Protein AF-A0A3M0XZE9-F1 (afdb_monomer)

Foldseek 3Di:
DDPQVVPPLQVVVCVQLQHPDPVRLCVQQQVFDFAADPVLFGSSLVSSVPHPGNDPSVLLRVLRNVQSVVLVVCVVVPVPRDGDHSVRSVVSSSVSVVVCCCVVDVPPD

Structure (mmCIF, N/CA/C/O backbone):
data_AF-A0A3M0XZE9-F1
#
_entry.id   AF-A0A3M0XZE9-F1
#
loop_
_atom_site.group_PDB
_atom_site.id
_atom_site.type_symbol
_atom_site.label_atom_id
_atom_site.label_alt_id
_atom_site.label_comp_id
_atom_site.label_asym_id
_atom_site.label_entity_id
_atom_site.label_seq_id
_atom_site.pdbx_PDB_ins_code
_atom_site.Cartn_x
_atom_site.Cartn_y
_atom_site.Cartn_z
_atom_site.occupancy
_atom_site.B_iso_or_equiv
_atom_site.auth_seq_id
_atom_site.auth_comp_id
_atom_site.auth_asym_id
_atom_site.auth_atom_id
_atom_site.pdbx_PDB_model_num
ATOM 1 N N . MET A 1 1 ? -19.003 11.135 -19.938 1.00 51.94 1 MET A N 1
ATOM 2 C CA . MET A 1 1 ? -17.532 11.073 -19.813 1.00 51.94 1 MET A CA 1
ATOM 3 C C . MET A 1 1 ? -17.205 10.707 -18.382 1.00 51.94 1 MET A C 1
ATOM 5 O O . MET A 1 1 ? -17.751 11.348 -17.488 1.00 51.94 1 MET A O 1
ATOM 9 N N . ARG A 1 2 ? -16.408 9.659 -18.154 1.00 62.19 2 ARG A N 1
ATOM 10 C CA . ARG A 1 2 ? -16.049 9.224 -16.795 1.00 62.19 2 ARG A CA 1
ATOM 11 C C . ARG A 1 2 ? -14.629 9.679 -16.478 1.00 62.19 2 ARG A C 1
ATOM 13 O O . ARG A 1 2 ? -13.734 9.522 -17.298 1.00 62.19 2 ARG A O 1
ATOM 20 N N . LEU A 1 3 ? -14.414 10.243 -15.289 1.00 65.88 3 LEU A N 1
ATOM 21 C CA . LEU A 1 3 ? -13.114 10.790 -14.873 1.00 65.88 3 LEU A CA 1
ATOM 22 C C . LEU A 1 3 ? -11.978 9.754 -14.986 1.00 65.88 3 LEU A C 1
ATOM 24 O O . LEU A 1 3 ? -10.874 10.083 -15.408 1.00 65.88 3 LEU A O 1
ATOM 28 N N . GLU A 1 4 ? -12.274 8.488 -14.691 1.00 58.62 4 GLU A N 1
ATOM 29 C CA . GLU A 1 4 ? -11.362 7.343 -14.822 1.00 58.62 4 GLU A CA 1
ATOM 30 C C . GLU A 1 4 ? -10.780 7.145 -16.235 1.00 58.62 4 GLU A C 1
ATOM 32 O O . GLU A 1 4 ? -9.667 6.638 -16.371 1.00 58.62 4 GLU A O 1
ATOM 37 N N . GLU A 1 5 ? -11.474 7.603 -17.283 1.00 57.84 5 GLU A N 1
ATOM 38 C CA . GLU A 1 5 ? -11.037 7.490 -18.683 1.00 57.84 5 GLU A CA 1
ATOM 39 C C . GLU A 1 5 ? -9.892 8.469 -19.013 1.00 57.84 5 GLU A C 1
ATOM 41 O O . GLU A 1 5 ? -9.132 8.232 -19.954 1.00 57.84 5 GLU A O 1
ATOM 46 N N . HIS A 1 6 ? -9.713 9.518 -18.201 1.00 68.06 6 HIS A N 1
ATOM 47 C CA . HIS A 1 6 ? -8.700 10.565 -18.389 1.00 68.06 6 HIS A CA 1
ATOM 48 C C . HIS A 1 6 ? -7.542 10.496 -17.381 1.00 68.06 6 HIS A C 1
ATOM 50 O O . HIS A 1 6 ? -6.536 11.186 -17.541 1.00 68.06 6 HIS A O 1
ATOM 56 N N . LEU A 1 7 ? -7.639 9.641 -16.358 1.00 76.94 7 LEU A N 1
ATOM 57 C CA . LEU A 1 7 ? -6.588 9.464 -15.355 1.00 76.94 7 LEU A CA 1
ATOM 58 C C . LEU A 1 7 ? -5.532 8.461 -15.844 1.00 76.94 7 LEU A C 1
ATOM 60 O O . LEU A 1 7 ? -5.461 7.326 -15.369 1.00 76.94 7 LEU A O 1
ATOM 64 N N . ILE A 1 8 ? -4.686 8.894 -16.784 1.00 80.56 8 ILE A N 1
ATOM 65 C CA . ILE A 1 8 ? -3.593 8.078 -17.351 1.00 80.56 8 ILE A CA 1
ATOM 66 C C . ILE A 1 8 ? -2.705 7.501 -16.239 1.00 80.56 8 ILE A C 1
ATOM 68 O O . ILE A 1 8 ? -2.381 6.314 -16.264 1.00 80.56 8 ILE A O 1
ATOM 72 N N . LEU A 1 9 ? -2.388 8.305 -15.219 1.00 84.69 9 LEU A N 1
ATOM 73 C CA . LEU A 1 9 ? -1.566 7.872 -14.089 1.00 84.69 9 LEU A CA 1
ATOM 74 C C . 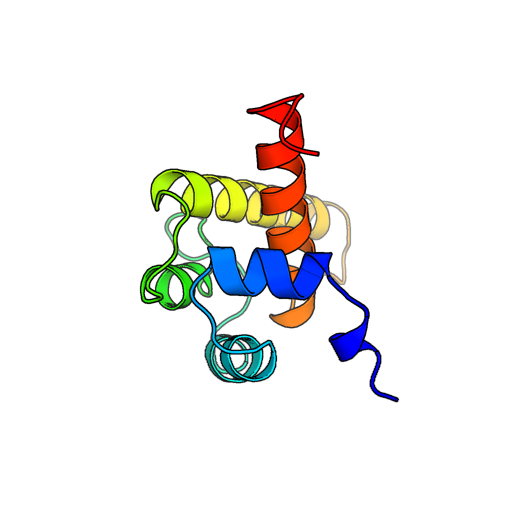LEU A 1 9 ? -2.231 6.762 -13.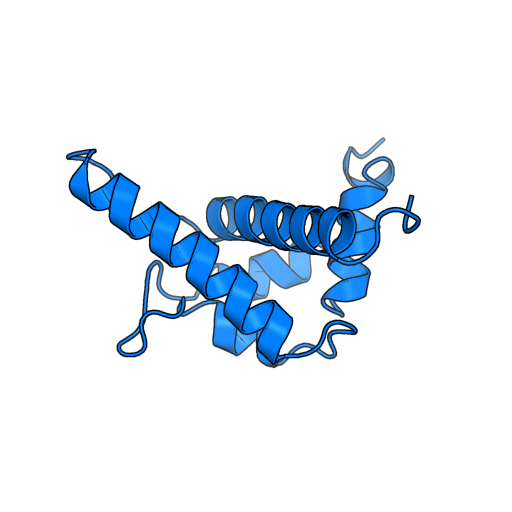261 1.00 84.69 9 LEU A C 1
ATOM 76 O O . LEU A 1 9 ? -1.570 5.804 -12.871 1.00 84.69 9 LEU A O 1
ATOM 80 N N . ASN A 1 10 ? -3.544 6.847 -13.035 1.00 86.69 10 ASN A N 1
ATOM 81 C CA . ASN A 1 10 ? -4.284 5.798 -12.332 1.00 86.69 10 ASN A CA 1
ATOM 82 C C . ASN A 1 10 ? -4.207 4.481 -13.122 1.00 86.69 10 ASN A C 1
ATOM 84 O O . ASN A 1 10 ? -3.784 3.459 -12.586 1.00 86.69 10 ASN A O 1
ATOM 88 N N . ARG A 1 11 ? -4.496 4.524 -14.429 1.00 87.81 11 ARG A N 1
ATOM 89 C CA . ARG A 1 11 ? -4.410 3.348 -15.313 1.00 87.81 11 ARG A CA 1
ATOM 90 C C . ARG A 1 11 ? -3.007 2.741 -15.348 1.00 87.81 11 ARG A C 1
ATOM 92 O O . ARG A 1 11 ? -2.875 1.519 -15.337 1.00 87.81 11 ARG A O 1
ATOM 99 N N . TYR A 1 12 ? -1.973 3.578 -15.363 1.00 90.31 12 TYR A N 1
ATOM 100 C CA . TYR A 1 12 ? -0.583 3.136 -15.291 1.00 90.31 12 TYR A CA 1
ATOM 101 C C . TYR A 1 12 ? -0.291 2.378 -13.989 1.00 90.31 12 TYR A C 1
ATOM 103 O O . TYR A 1 12 ? 0.249 1.274 -14.031 1.00 90.31 12 TYR A O 1
ATOM 111 N N . ILE A 1 13 ? -0.696 2.917 -12.836 1.00 92.75 13 ILE A N 1
ATOM 112 C CA . ILE A 1 13 ? -0.446 2.271 -11.540 1.00 92.75 13 ILE A CA 1
ATOM 113 C C . ILE A 1 13 ? -1.266 0.983 -11.386 1.00 92.75 13 ILE A C 1
ATOM 115 O O . ILE A 1 13 ? -0.729 -0.022 -10.925 1.00 92.75 13 ILE A O 1
ATOM 119 N N . LEU A 1 14 ? -2.524 0.958 -11.838 1.00 94.06 14 LEU A N 1
ATOM 120 C CA . LEU A 1 14 ? -3.331 -0.271 -11.880 1.00 94.06 14 LEU A CA 1
ATOM 121 C C . LEU A 1 14 ? -2.634 -1.366 -12.692 1.00 94.06 14 LEU A C 1
ATOM 123 O O . LEU A 1 14 ? -2.502 -2.501 -12.234 1.00 94.06 14 LEU A O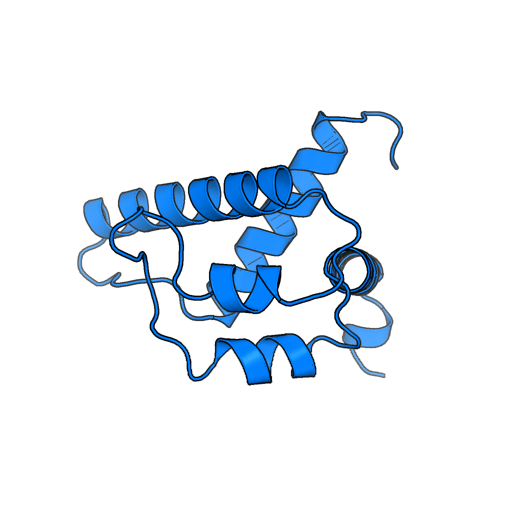 1
ATOM 127 N N . HIS A 1 15 ? -2.108 -0.999 -13.861 1.00 93.19 15 HIS A N 1
ATOM 128 C CA . HIS A 1 15 ? -1.352 -1.906 -14.713 1.00 93.19 15 HIS A CA 1
ATOM 129 C C . HIS A 1 15 ? -0.064 -2.413 -14.046 1.00 93.19 15 HIS A C 1
ATOM 131 O O . HIS A 1 15 ? 0.277 -3.590 -14.180 1.00 93.19 15 HIS A O 1
ATOM 137 N N . LEU A 1 16 ? 0.642 -1.553 -13.307 1.00 93.50 16 LEU A N 1
ATOM 138 C CA . LEU A 1 16 ? 1.817 -1.937 -12.524 1.00 93.50 16 LEU A CA 1
ATOM 139 C C . LEU A 1 16 ? 1.477 -2.910 -11.392 1.00 93.50 16 LEU A C 1
ATOM 141 O O . LEU A 1 16 ? 2.256 -3.823 -11.125 1.00 93.50 16 LEU A O 1
ATOM 145 N N . LEU A 1 17 ? 0.329 -2.734 -10.742 1.00 94.81 17 LEU A N 1
ATOM 146 C CA . LEU A 1 17 ? -0.155 -3.632 -9.695 1.00 94.81 17 LEU A CA 1
ATOM 147 C C . LEU A 1 17 ? -0.750 -4.930 -10.254 1.00 94.81 17 LEU A C 1
ATOM 149 O O . LEU A 1 17 ? -0.947 -5.873 -9.499 1.00 94.81 17 LEU A O 1
ATOM 153 N N . GLY A 1 18 ? -0.994 -5.014 -11.564 1.00 94.81 18 GLY A N 1
ATOM 154 C CA . GLY A 1 18 ? -1.623 -6.179 -12.188 1.00 94.81 18 GLY A CA 1
ATOM 155 C C . GLY A 1 18 ? -3.134 -6.255 -11.951 1.00 94.81 18 GLY A C 1
ATOM 156 O O . GLY A 1 18 ? -3.707 -7.333 -12.090 1.00 94.81 18 GLY A O 1
ATOM 157 N N . ALA A 1 19 ? -3.765 -5.131 -11.601 1.00 95.06 19 ALA A N 1
ATOM 158 C CA . ALA A 1 19 ? -5.212 -5.009 -11.476 1.00 95.06 19 ALA A CA 1
ATOM 159 C C . ALA A 1 19 ? -5.848 -4.657 -12.830 1.00 95.06 19 ALA A C 1
ATOM 161 O O . ALA A 1 19 ? -5.290 -3.888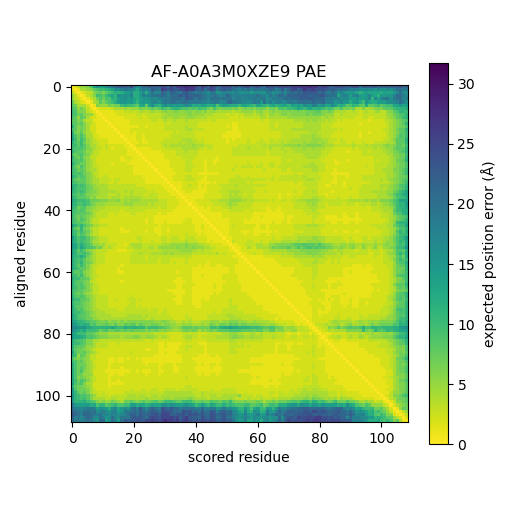 -13.619 1.00 95.06 19 ALA A O 1
ATOM 162 N N . ARG A 1 20 ? -7.031 -5.210 -13.096 1.00 91.12 20 ARG A N 1
ATOM 163 C CA . ARG A 1 20 ? -7.838 -4.960 -14.297 1.00 91.12 20 ARG A CA 1
ATOM 164 C C . ARG A 1 20 ? -8.419 -3.555 -14.293 1.00 91.12 20 ARG A C 1
ATOM 166 O O . ARG A 1 20 ? -8.355 -2.862 -15.305 1.00 91.12 20 ARG A O 1
ATOM 173 N N . ASP A 1 21 ? -8.964 -3.144 -13.156 1.00 91.25 21 ASP A N 1
ATOM 174 C CA . ASP A 1 21 ? -9.565 -1.835 -12.952 1.00 91.25 21 ASP A CA 1
ATOM 175 C C . ASP A 1 21 ? -9.529 -1.433 -11.468 1.00 91.25 21 ASP A C 1
ATOM 1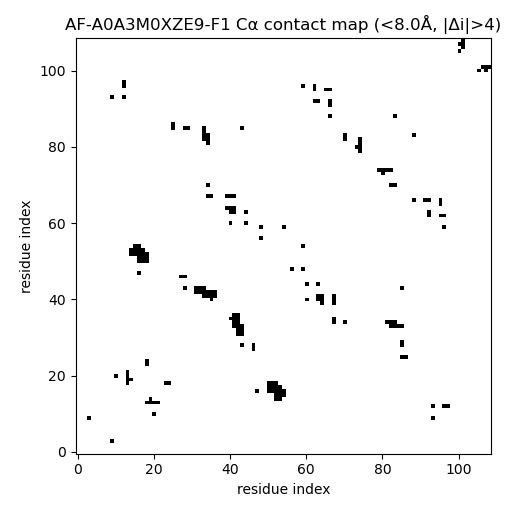77 O O . ASP A 1 21 ? -9.067 -2.172 -10.594 1.00 91.25 21 ASP A O 1
ATOM 181 N N . PHE A 1 22 ? -9.982 -0.214 -11.181 1.00 90.69 22 PHE A N 1
ATOM 182 C CA . PHE A 1 22 ? -10.022 0.295 -9.815 1.00 90.69 22 PHE A CA 1
ATOM 183 C C . PHE A 1 22 ? -11.102 -0.389 -8.962 1.00 90.69 22 PHE A C 1
ATOM 185 O O . PHE A 1 22 ? -10.932 -0.497 -7.747 1.00 90.69 22 PHE A O 1
ATOM 192 N N . GLU A 1 23 ? -12.198 -0.867 -9.563 1.00 92.88 23 GLU A N 1
ATOM 193 C CA . GLU A 1 23 ? -13.257 -1.575 -8.830 1.00 92.88 23 GLU A CA 1
ATOM 194 C C . GLU A 1 23 ? -12.756 -2.899 -8.257 1.00 92.88 23 GLU A C 1
ATOM 196 O O . GLU A 1 23 ? -13.089 -3.223 -7.119 1.00 92.88 23 GLU A O 1
ATOM 201 N N . GLU A 1 24 ? -11.896 -3.616 -8.980 1.00 94.69 24 GLU A N 1
ATOM 202 C CA . GLU A 1 24 ? -11.239 -4.831 -8.500 1.00 94.69 24 GLU A CA 1
ATOM 203 C C . GLU A 1 24 ? -10.450 -4.571 -7.211 1.00 94.69 24 GLU A C 1
ATOM 205 O O . GLU A 1 24 ? -10.649 -5.273 -6.218 1.00 94.69 24 GLU A O 1
ATOM 210 N N . LEU A 1 25 ? -9.620 -3.520 -7.180 1.00 95.50 25 LEU A N 1
ATOM 211 C CA . LEU A 1 25 ? -8.870 -3.159 -5.972 1.00 95.50 25 LEU A CA 1
ATOM 212 C C . LEU A 1 25 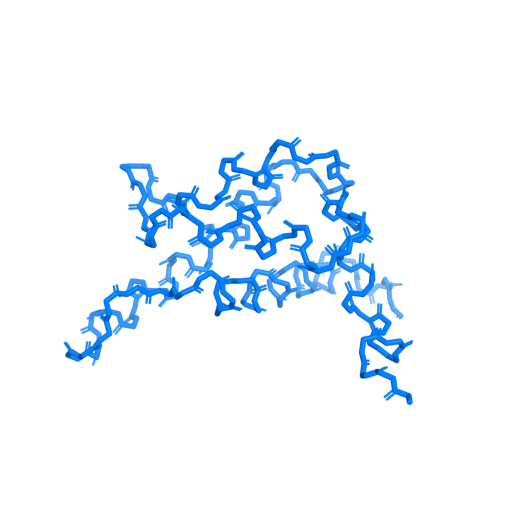? -9.799 -2.779 -4.818 1.00 95.50 25 LEU A C 1
ATOM 214 O O . LEU A 1 25 ? -9.589 -3.212 -3.685 1.00 95.50 25 LEU A O 1
ATOM 218 N N . LYS A 1 26 ? -10.847 -1.994 -5.086 1.00 94.81 26 LYS A N 1
ATOM 219 C CA . LYS A 1 26 ? -11.810 -1.613 -4.047 1.00 94.81 26 LYS A CA 1
ATOM 220 C C . LYS A 1 26 ? -12.545 -2.827 -3.489 1.00 94.81 26 LYS A C 1
ATOM 222 O O . LYS A 1 26 ? -12.641 -2.957 -2.273 1.00 94.81 26 LYS A O 1
ATOM 227 N N . ALA A 1 27 ? -13.052 -3.706 -4.349 1.00 95.88 27 ALA A N 1
ATOM 228 C CA . ALA A 1 27 ? -13.771 -4.908 -3.942 1.00 95.88 27 ALA A CA 1
ATOM 229 C C . ALA A 1 27 ? -12.882 -5.847 -3.117 1.00 95.88 27 ALA A C 1
ATOM 231 O O . ALA A 1 27 ? -13.350 -6.416 -2.133 1.00 95.88 27 ALA A O 1
ATOM 232 N N . MET A 1 28 ? -11.604 -5.953 -3.486 1.00 96.44 28 MET A N 1
ATOM 233 C CA . MET A 1 28 ? -10.617 -6.772 -2.790 1.00 96.44 28 MET A CA 1
ATOM 234 C C . MET A 1 28 ? -10.232 -6.206 -1.416 1.00 96.44 28 MET A C 1
ATOM 236 O O . MET A 1 28 ? -10.110 -6.973 -0.465 1.00 96.44 28 MET A O 1
ATOM 240 N N . LEU A 1 29 ? -10.044 -4.885 -1.292 1.00 97.38 29 LEU A N 1
ATOM 241 C CA . LEU A 1 29 ? -9.546 -4.269 -0.055 1.00 97.38 29 LEU A CA 1
ATOM 242 C C . LEU A 1 29 ? -10.644 -3.847 0.927 1.00 97.38 29 LEU A C 1
ATOM 244 O O . LEU A 1 29 ? -10.417 -3.864 2.132 1.00 97.38 29 LEU A O 1
ATOM 248 N N . ARG A 1 30 ? -11.843 -3.497 0.447 1.00 97.06 30 ARG A N 1
ATOM 249 C CA . ARG A 1 30 ? -12.962 -3.052 1.297 1.00 97.06 30 ARG A CA 1
ATOM 250 C C . ARG A 1 30 ? -13.338 -4.009 2.443 1.00 97.06 30 ARG A C 1
ATOM 252 O O . ARG A 1 30 ? -13.701 -3.486 3.492 1.00 97.06 30 ARG A O 1
ATOM 259 N N . PRO A 1 31 ? -13.335 -5.349 2.289 1.00 97.38 31 PRO A N 1
ATOM 260 C CA . PRO A 1 31 ? -13.703 -6.250 3.382 1.00 97.38 31 PRO A CA 1
ATOM 261 C C . PRO A 1 31 ? -12.560 -6.514 4.374 1.00 97.38 31 PRO A C 1
ATOM 263 O O . PRO A 1 31 ? -12.779 -7.213 5.361 1.00 97.38 31 PRO A O 1
ATOM 266 N N . LEU A 1 32 ? -11.348 -6.023 4.105 1.00 97.25 32 LEU A N 1
ATOM 267 C CA . LEU A 1 32 ? -10.176 -6.288 4.934 1.00 97.25 32 LEU A CA 1
ATOM 268 C C . LEU A 1 32 ? -10.093 -5.308 6.106 1.00 97.25 32 LEU A C 1
ATOM 270 O O . LEU A 1 32 ? -10.628 -4.200 6.059 1.00 97.25 32 LEU A O 1
ATOM 274 N N . GLN A 1 33 ? -9.397 -5.733 7.157 1.00 96.94 33 GLN A N 1
ATOM 275 C CA . GLN A 1 33 ? -9.139 -4.905 8.328 1.00 96.94 33 GLN A CA 1
ATOM 276 C C . GLN A 1 33 ? -8.263 -3.694 7.964 1.00 96.94 33 GLN A C 1
ATOM 278 O O . GLN A 1 33 ? -7.332 -3.804 7.172 1.00 96.94 33 GLN A O 1
ATOM 283 N N . GLU A 1 34 ? -8.554 -2.536 8.557 1.00 96.62 34 GLU A N 1
ATOM 284 C CA . GLU A 1 34 ? -7.750 -1.319 8.408 1.00 96.62 34 GLU A CA 1
ATOM 285 C C . GLU A 1 34 ? -6.569 -1.314 9.396 1.00 96.62 34 GLU A C 1
ATOM 287 O O . GLU A 1 34 ? -6.654 -1.861 10.499 1.00 96.62 34 GLU A O 1
ATOM 292 N N . GLY A 1 35 ? -5.473 -0.658 9.008 1.00 95.44 35 GLY A N 1
ATOM 293 C CA . GLY A 1 35 ? -4.270 -0.509 9.827 1.00 95.44 35 GLY A CA 1
ATOM 294 C C . GLY A 1 35 ? -3.246 -1.647 9.682 1.00 95.44 35 GLY A C 1
ATOM 295 O O . GLY A 1 35 ? -3.348 -2.474 8.767 1.00 95.44 35 GLY A O 1
ATOM 296 N N . PRO A 1 36 ? -2.220 -1.665 10.552 1.00 96.44 36 PRO A N 1
ATOM 297 C CA . PRO A 1 36 ? -1.107 -2.598 10.448 1.00 96.44 36 PRO A CA 1
ATOM 298 C C . PRO A 1 36 ? -1.366 -3.945 11.141 1.00 96.44 36 PRO A C 1
ATOM 300 O O . PRO A 1 36 ? -2.029 -4.027 12.179 1.00 96.44 36 PRO A O 1
ATOM 303 N N . ASP A 1 37 ? -0.764 -4.993 10.589 1.00 94.81 37 ASP A N 1
ATOM 304 C CA . ASP A 1 37 ? -0.609 -6.313 11.183 1.00 94.81 37 ASP A CA 1
ATOM 305 C C . ASP A 1 37 ? 0.556 -6.361 12.192 1.00 94.81 37 ASP A C 1
ATOM 307 O O . ASP A 1 37 ? 1.234 -5.366 12.465 1.00 94.81 37 ASP A O 1
ATOM 311 N N . SER A 1 38 ? 0.822 -7.544 12.753 1.00 93.81 38 SER A N 1
ATOM 312 C CA . SER A 1 38 ? 1.909 -7.747 13.721 1.00 93.81 38 SER A CA 1
ATOM 313 C C . SER A 1 38 ? 3.315 -7.504 13.158 1.00 93.81 38 SER A C 1
ATOM 315 O O . SER A 1 38 ? 4.257 -7.351 13.932 1.00 93.81 38 SER A O 1
ATOM 317 N N . SER A 1 39 ? 3.482 -7.492 11.834 1.00 94.00 39 SER A N 1
ATOM 318 C CA . SER A 1 39 ? 4.747 -7.191 11.156 1.00 94.00 39 SER A CA 1
ATOM 319 C C . SER A 1 39 ? 4.923 -5.701 10.838 1.00 94.00 39 SER A C 1
ATOM 321 O O . SER A 1 39 ? 5.987 -5.295 10.366 1.00 94.00 39 SER A O 1
ATOM 323 N N . GLY A 1 40 ? 3.901 -4.880 11.107 1.00 94.50 40 GLY A N 1
ATOM 324 C CA . GLY A 1 40 ? 3.882 -3.456 10.777 1.00 94.50 40 GLY A CA 1
ATOM 325 C C . GLY A 1 40 ? 3.511 -3.160 9.322 1.00 94.50 40 GLY A C 1
ATOM 326 O O . GLY A 1 40 ? 3.613 -2.006 8.908 1.00 94.50 40 GLY A O 1
ATOM 327 N N . GLN A 1 41 ? 3.097 -4.176 8.562 1.00 97.12 41 GLN A N 1
ATOM 328 C CA . GLN A 1 41 ? 2.557 -4.029 7.211 1.00 97.12 41 GLN A CA 1
ATOM 329 C C . GLN A 1 41 ? 1.044 -3.884 7.263 1.00 97.12 41 GLN A C 1
ATOM 331 O O . GLN A 1 41 ? 0.415 -4.351 8.205 1.00 97.12 41 GLN A O 1
ATOM 336 N N . SER A 1 42 ? 0.431 -3.269 6.258 1.00 98.12 42 SER A N 1
ATOM 337 C CA . SER A 1 42 ? -1.029 -3.208 6.216 1.00 98.12 42 SER A CA 1
ATOM 338 C C . SER A 1 42 ? -1.636 -4.594 5.984 1.00 98.12 42 SER A C 1
ATOM 340 O O . SER A 1 42 ? -1.107 -5.404 5.217 1.00 98.12 42 SER A O 1
ATOM 342 N N . TYR A 1 43 ? -2.825 -4.841 6.541 1.00 97.56 43 TYR A N 1
ATOM 343 C CA . TYR A 1 43 ? -3.612 -6.029 6.175 1.00 97.56 43 TYR A CA 1
ATOM 344 C C . TYR A 1 43 ? -3.995 -6.054 4.681 1.00 97.56 43 TYR A C 1
ATOM 346 O O . TYR A 1 43 ? -4.320 -7.110 4.137 1.00 97.56 43 TYR A O 1
ATOM 354 N N . PHE A 1 44 ? -3.923 -4.911 3.989 1.00 98.06 44 PHE A N 1
ATOM 355 C CA . PHE A 1 44 ? -4.158 -4.804 2.549 1.00 98.06 44 PHE A CA 1
ATOM 356 C C . PHE A 1 44 ? -3.014 -5.384 1.709 1.00 98.06 44 PHE A C 1
ATOM 358 O O . PHE A 1 44 ? -3.255 -5.873 0.601 1.00 98.06 44 PHE A O 1
ATOM 365 N N . LEU A 1 45 ? -1.779 -5.367 2.221 1.00 97.56 45 LEU A N 1
ATOM 366 C CA . LEU A 1 45 ? -0.593 -5.791 1.479 1.00 97.56 45 LEU A CA 1
ATOM 367 C C . LEU A 1 45 ? -0.690 -7.243 1.003 1.00 97.56 45 LEU A C 1
ATOM 369 O O . LEU A 1 45 ? -0.322 -7.536 -0.133 1.00 97.56 45 LEU A O 1
ATOM 373 N N . GLY A 1 46 ? -1.204 -8.147 1.840 1.00 94.81 46 GLY A N 1
ATOM 374 C CA . GLY A 1 46 ? -1.346 -9.562 1.485 1.00 94.81 46 GLY A CA 1
ATOM 375 C C . GLY A 1 46 ? -2.205 -9.769 0.235 1.00 94.81 46 GLY A C 1
ATOM 376 O O . GLY A 1 46 ? -1.837 -10.538 -0.651 1.00 94.81 46 GLY A O 1
ATOM 377 N N . ALA A 1 47 ? -3.303 -9.018 0.119 1.00 95.62 47 ALA A N 1
ATOM 378 C CA . ALA A 1 47 ? -4.177 -9.070 -1.046 1.00 95.62 47 ALA A CA 1
ATOM 379 C C . ALA A 1 47 ? -3.496 -8.500 -2.302 1.00 95.62 47 ALA A C 1
ATOM 381 O O . ALA A 1 47 ? -3.590 -9.082 -3.381 1.00 95.62 47 ALA A O 1
ATOM 382 N N . LEU A 1 48 ? -2.739 -7.408 -2.155 1.00 96.44 48 LEU A N 1
ATOM 383 C CA . LEU A 1 48 ? -1.988 -6.803 -3.257 1.00 96.44 48 LEU A CA 1
ATOM 384 C C . LEU A 1 48 ? -0.839 -7.691 -3.752 1.00 96.44 48 LEU A C 1
ATOM 386 O O . LEU A 1 48 ? -0.595 -7.753 -4.953 1.00 96.44 48 LEU A O 1
ATOM 390 N N . LEU A 1 49 ? -0.158 -8.412 -2.855 1.00 95.56 49 LEU A N 1
ATOM 391 C CA . LEU A 1 49 ? 0.882 -9.383 -3.218 1.00 95.56 49 LEU A CA 1
ATOM 392 C C . LEU A 1 49 ? 0.323 -10.600 -3.971 1.00 95.56 49 LEU A C 1
ATOM 394 O O . LEU A 1 49 ? 1.075 -11.270 -4.677 1.00 95.56 49 LEU A O 1
ATOM 398 N N . GLY A 1 50 ? -0.978 -10.877 -3.839 1.00 93.94 50 GLY A N 1
ATOM 399 C CA . GLY A 1 50 ? -1.680 -11.891 -4.626 1.00 93.94 50 GLY A CA 1
ATOM 400 C C . GLY A 1 50 ? -1.914 -11.488 -6.087 1.00 93.94 50 GLY A C 1
ATOM 401 O O . GLY A 1 50 ? -2.213 -12.348 -6.918 1.00 93.94 50 GLY A O 1
ATOM 402 N N . LEU A 1 51 ? -1.760 -10.204 -6.426 1.00 93.88 51 LEU A N 1
ATOM 403 C CA . LEU A 1 51 ? -1.850 -9.734 -7.803 1.00 93.88 51 LEU A CA 1
ATOM 404 C C . LEU A 1 51 ? -0.569 -10.067 -8.577 1.00 93.88 51 LEU A C 1
ATOM 406 O O . LEU A 1 51 ? 0.536 -10.102 -8.032 1.00 93.88 51 LEU A 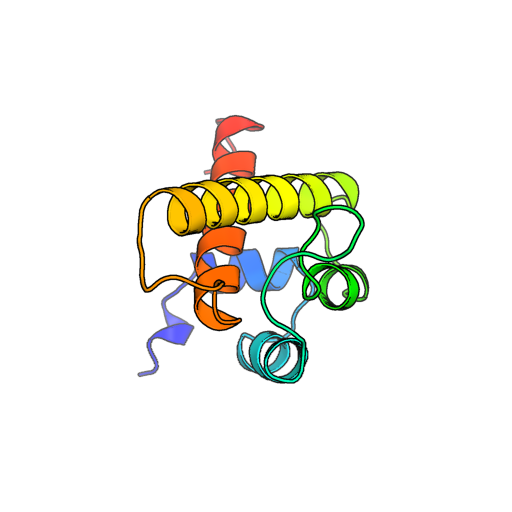O 1
ATOM 410 N N . LYS A 1 52 ? -0.698 -10.252 -9.896 1.00 91.75 52 LYS A N 1
ATOM 411 C CA . LYS A 1 52 ? 0.446 -10.422 -10.810 1.00 91.75 52 LYS A CA 1
ATOM 412 C C . LYS A 1 52 ? 1.093 -9.068 -11.115 1.00 91.75 52 LYS A C 1
ATOM 414 O O . LYS A 1 52 ? 1.106 -8.616 -12.261 1.00 91.75 52 LYS A O 1
ATOM 419 N N . ALA A 1 53 ? 1.581 -8.410 -10.070 1.00 92.19 53 ALA A N 1
ATOM 420 C CA . ALA A 1 53 ? 2.177 -7.092 -10.163 1.00 92.19 53 ALA A CA 1
ATOM 421 C C . ALA A 1 53 ? 3.477 -7.129 -10.982 1.00 92.19 53 ALA A C 1
ATOM 423 O O . ALA A 1 53 ? 4.284 -8.051 -10.880 1.00 92.19 53 ALA A O 1
ATOM 424 N N . LYS A 1 54 ? 3.688 -6.090 -11.791 1.00 92.12 54 LYS A N 1
ATOM 425 C CA . LYS A 1 54 ? 4.924 -5.860 -12.553 1.00 92.12 54 LYS A CA 1
ATOM 426 C C . LYS A 1 54 ? 6.017 -5.207 -11.711 1.00 92.12 54 LYS A C 1
ATOM 428 O O . LYS A 1 54 ? 7.155 -5.091 -12.159 1.00 92.12 54 LYS A O 1
ATOM 433 N N . ILE A 1 55 ? 5.669 -4.734 -10.518 1.00 91.81 55 ILE A N 1
ATOM 434 C CA . ILE A 1 55 ? 6.622 -4.177 -9.562 1.00 91.81 55 ILE A CA 1
ATOM 435 C C . ILE A 1 55 ? 7.203 -5.296 -8.689 1.00 91.81 55 ILE A C 1
ATOM 437 O O . ILE A 1 55 ? 6.462 -6.204 -8.308 1.00 91.81 55 ILE A O 1
ATOM 441 N N . PRO A 1 56 ? 8.503 -5.244 -8.344 1.00 93.31 56 PRO A N 1
ATOM 442 C CA . PRO A 1 56 ? 9.089 -6.202 -7.415 1.00 93.31 56 PRO A CA 1
ATOM 443 C C . PRO A 1 56 ? 8.326 -6.218 -6.088 1.00 93.31 56 PRO A C 1
ATOM 445 O O . PRO A 1 56 ? 7.974 -5.161 -5.557 1.00 93.31 56 PRO A O 1
ATOM 448 N N . GLN A 1 57 ? 8.105 -7.406 -5.521 1.00 94.50 57 GLN A N 1
ATOM 449 C CA . GLN A 1 57 ? 7.360 -7.538 -4.264 1.00 94.50 57 GLN A CA 1
ATOM 450 C C . GLN A 1 57 ? 7.989 -6.727 -3.129 1.00 94.50 57 GLN A C 1
ATOM 452 O O . GLN A 1 57 ? 7.271 -6.122 -2.338 1.00 94.50 57 GLN A O 1
ATOM 457 N N . ASP A 1 58 ? 9.319 -6.674 -3.058 1.00 94.25 58 ASP A N 1
ATOM 458 C CA . ASP A 1 58 ? 10.011 -5.916 -2.015 1.00 94.25 58 ASP A CA 1
ATOM 459 C C . ASP A 1 58 ? 9.847 -4.402 -2.182 1.00 94.25 58 ASP A C 1
ATOM 461 O O . ASP A 1 58 ? 9.738 -3.689 -1.184 1.00 94.25 58 ASP A O 1
ATOM 465 N N . ALA A 1 59 ? 9.712 -3.913 -3.419 1.00 94.25 59 ALA A N 1
ATOM 466 C CA . ALA A 1 59 ? 9.376 -2.516 -3.678 1.00 94.25 59 ALA A CA 1
ATOM 467 C C . ALA A 1 59 ? 7.947 -2.194 -3.208 1.00 94.25 59 ALA A C 1
ATOM 469 O O . ALA A 1 59 ? 7.727 -1.176 -2.552 1.00 94.25 59 ALA A O 1
ATOM 470 N N . LEU A 1 60 ? 6.985 -3.090 -3.465 1.00 96.19 60 LEU A N 1
ATOM 471 C CA . LEU A 1 60 ? 5.611 -2.939 -2.975 1.00 96.19 60 LEU A CA 1
ATOM 472 C C . LEU A 1 60 ? 5.548 -2.978 -1.439 1.00 96.19 60 LEU A C 1
ATOM 474 O O . LEU A 1 60 ? 4.930 -2.109 -0.828 1.00 96.19 60 LEU A O 1
ATOM 478 N N . LYS A 1 61 ? 6.259 -3.922 -0.808 1.00 96.81 61 LYS A N 1
ATOM 479 C CA . LYS A 1 61 ? 6.411 -3.993 0.655 1.00 96.81 61 LYS A CA 1
ATOM 480 C C . LYS A 1 61 ? 7.021 -2.714 1.227 1.00 96.81 61 LYS A C 1
ATOM 482 O O . LYS A 1 61 ? 6.620 -2.296 2.307 1.00 96.81 61 LYS A O 1
ATOM 487 N N . ALA A 1 62 ? 7.996 -2.111 0.548 1.00 96.06 62 ALA A N 1
ATOM 488 C CA . ALA A 1 62 ? 8.613 -0.864 0.990 1.00 96.06 62 ALA A CA 1
ATOM 489 C C . ALA A 1 62 ? 7.645 0.325 0.892 1.00 96.06 62 ALA A C 1
ATOM 491 O O . ALA A 1 62 ? 7.595 1.130 1.820 1.00 96.06 62 ALA A O 1
ATOM 492 N N . CYS A 1 63 ? 6.855 0.411 -0.184 1.00 96.69 63 CYS A N 1
ATOM 493 C CA . CYS A 1 63 ? 5.804 1.424 -0.313 1.00 96.69 63 CYS A CA 1
ATOM 494 C C . CYS A 1 63 ? 4.771 1.286 0.815 1.00 96.69 63 CYS A C 1
ATOM 496 O O . CYS A 1 63 ? 4.464 2.271 1.482 1.00 96.69 63 CYS A O 1
ATOM 498 N N . ASP A 1 64 ? 4.307 0.063 1.089 1.00 97.94 64 ASP A N 1
ATOM 499 C CA . ASP A 1 64 ? 3.374 -0.228 2.184 1.00 97.94 64 ASP A CA 1
ATOM 500 C C . ASP A 1 64 ? 3.908 0.237 3.549 1.00 97.94 64 ASP A C 1
ATOM 502 O O . ASP A 1 64 ? 3.230 0.987 4.254 1.00 97.94 64 ASP A O 1
ATOM 506 N N . ARG A 1 65 ? 5.172 -0.081 3.872 1.00 97.69 65 ARG A N 1
ATOM 507 C CA . ARG A 1 65 ? 5.822 0.389 5.111 1.00 97.69 65 ARG A CA 1
ATOM 508 C C . ARG A 1 65 ? 5.824 1.905 5.238 1.00 97.69 65 ARG A C 1
ATOM 510 O O . ARG A 1 65 ? 5.648 2.419 6.340 1.00 97.69 65 ARG A O 1
ATOM 517 N N . ARG A 1 66 ? 6.046 2.639 4.143 1.00 97.62 66 ARG A N 1
ATOM 518 C CA . ARG A 1 66 ? 6.045 4.111 4.175 1.00 97.62 66 ARG A CA 1
ATOM 519 C C . ARG A 1 66 ? 4.644 4.662 4.433 1.00 97.62 66 ARG A C 1
ATOM 521 O O . ARG A 1 66 ? 4.508 5.568 5.256 1.00 97.62 66 ARG A O 1
ATOM 528 N N . VAL A 1 67 ? 3.609 4.059 3.844 1.00 98.19 67 VAL A N 1
ATOM 529 C CA . VAL A 1 67 ? 2.208 4.401 4.151 1.00 98.19 67 VAL A CA 1
ATOM 530 C C . VAL A 1 67 ? 1.884 4.119 5.623 1.00 98.19 67 VAL A C 1
ATOM 532 O O . VAL A 1 67 ? 1.334 4.986 6.301 1.00 98.19 67 VAL A O 1
ATOM 535 N N . MET A 1 68 ? 2.283 2.961 6.158 1.00 98.25 68 MET A N 1
ATOM 536 C CA . MET A 1 68 ? 2.066 2.6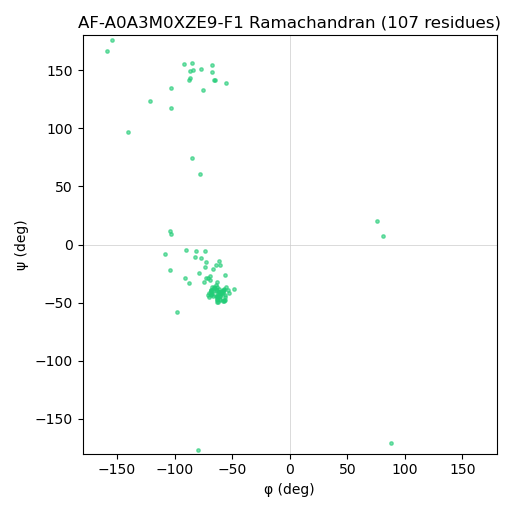12 7.571 1.00 98.25 68 MET A CA 1
ATOM 537 C C . MET A 1 68 ? 2.846 3.514 8.535 1.00 98.25 68 MET A C 1
ATOM 539 O O . MET A 1 68 ? 2.323 3.909 9.577 1.00 98.25 68 MET A O 1
ATOM 543 N N . ALA A 1 69 ? 4.066 3.922 8.176 1.00 97.56 69 ALA A N 1
ATOM 544 C CA . ALA A 1 69 ? 4.826 4.903 8.945 1.00 97.56 69 ALA A CA 1
ATOM 545 C C . ALA A 1 69 ? 4.125 6.272 8.980 1.00 97.56 69 ALA A C 1
ATOM 547 O O . ALA A 1 69 ? 4.154 6.957 10.005 1.00 97.56 69 ALA A O 1
ATOM 548 N N . TYR A 1 70 ? 3.483 6.678 7.881 1.00 96.88 70 TYR A N 1
ATOM 549 C CA . TYR A 1 70 ? 2.676 7.895 7.846 1.00 96.88 70 TYR A CA 1
ATOM 550 C C . TYR A 1 70 ? 1.408 7.764 8.702 1.00 96.88 70 TYR A C 1
ATOM 552 O O . TYR A 1 70 ? 1.101 8.669 9.480 1.00 96.88 70 TYR A O 1
ATOM 560 N N . GLU A 1 71 ? 0.720 6.623 8.630 1.00 97.50 71 GLU A N 1
ATOM 561 C CA . GLU A 1 71 ? -0.443 6.327 9.469 1.00 97.50 71 GLU A CA 1
ATOM 562 C C . GLU A 1 71 ? -0.100 6.418 10.963 1.00 97.50 71 GLU A C 1
ATOM 564 O O . GLU A 1 71 ? -0.789 7.100 11.721 1.00 97.50 71 GLU A O 1
ATOM 569 N N . ASP A 1 72 ? 1.007 5.803 11.385 1.00 96.62 72 ASP A N 1
ATOM 570 C CA . ASP A 1 72 ? 1.462 5.832 12.776 1.00 96.62 72 ASP A CA 1
ATOM 571 C C . ASP A 1 72 ? 1.751 7.258 13.271 1.00 96.62 72 ASP A C 1
ATOM 573 O O . ASP A 1 72 ? 1.347 7.634 14.375 1.00 96.62 72 ASP A O 1
ATOM 577 N N . ARG A 1 73 ? 2.380 8.096 12.437 1.00 96.69 73 ARG A N 1
ATOM 578 C CA . ARG A 1 73 ? 2.587 9.520 12.754 1.00 96.69 73 ARG A CA 1
ATOM 579 C C . ARG A 1 73 ? 1.260 10.256 12.931 1.00 96.69 73 ARG A C 1
ATOM 581 O O . ARG A 1 73 ? 1.139 11.070 13.848 1.00 96.69 73 ARG A O 1
ATOM 588 N N . LEU A 1 74 ? 0.264 9.980 12.089 1.00 96.12 74 LEU A N 1
ATOM 589 C CA . LEU A 1 74 ? -1.060 10.590 12.219 1.00 96.12 74 LEU A CA 1
ATOM 590 C C . LEU A 1 74 ? -1.784 10.133 13.485 1.00 96.12 74 LEU A C 1
ATOM 592 O O . LEU A 1 74 ? -2.302 10.987 14.199 1.00 96.12 74 LEU A O 1
ATOM 596 N N . ARG A 1 75 ? -1.762 8.836 13.816 1.00 94.56 75 ARG A N 1
ATOM 597 C CA . ARG A 1 75 ? -2.362 8.324 15.064 1.00 94.56 75 ARG A CA 1
ATOM 598 C C . ARG A 1 75 ? -1.754 8.976 16.304 1.00 94.56 75 ARG A C 1
ATOM 600 O O . ARG A 1 75 ? -2.464 9.312 17.241 1.00 94.56 75 ARG A O 1
ATOM 607 N N . LYS A 1 76 ? -0.434 9.190 16.306 1.00 95.00 76 LYS A N 1
ATOM 608 C CA . LYS A 1 76 ? 0.278 9.833 17.425 1.00 95.00 76 LYS A CA 1
ATOM 609 C C . LYS A 1 76 ? -0.042 11.319 17.574 1.00 95.00 76 LYS A C 1
ATOM 611 O O . LYS A 1 76 ? 0.088 11.861 18.666 1.00 95.00 76 LYS A O 1
ATOM 616 N N . THR A 1 77 ? -0.419 11.988 16.487 1.00 96.12 77 THR A N 1
ATOM 617 C CA . THR A 1 77 ? -0.605 13.448 16.460 1.00 96.12 77 THR A CA 1
ATOM 618 C C . THR A 1 77 ? -2.068 13.881 16.472 1.00 96.12 77 THR A C 1
ATOM 620 O O . THR A 1 77 ? -2.359 15.010 16.863 1.00 96.12 77 THR A O 1
ATOM 623 N N . ARG A 1 78 ? -3.005 13.012 16.073 1.00 93.69 78 ARG A N 1
ATOM 624 C CA . ARG A 1 78 ? -4.434 13.326 15.950 1.00 93.69 78 ARG A CA 1
ATOM 625 C C . ARG A 1 78 ? -5.269 12.401 16.827 1.00 93.69 78 ARG A C 1
ATOM 627 O O . ARG A 1 78 ? -5.240 11.192 16.645 1.00 93.69 78 ARG A O 1
ATOM 634 N N . LYS A 1 79 ? -6.071 12.985 17.724 1.00 87.06 79 LYS A N 1
ATOM 635 C CA . LYS A 1 79 ? -6.903 12.231 18.680 1.00 87.06 79 LYS A CA 1
ATOM 636 C C . LYS A 1 79 ? -7.978 11.356 18.018 1.00 87.06 79 LYS A C 1
ATOM 638 O O . LYS A 1 79 ? -8.260 10.284 18.535 1.00 87.06 79 LYS A O 1
ATOM 643 N N . ASP A 1 80 ? -8.515 11.774 16.872 1.00 92.50 80 ASP A N 1
ATOM 644 C CA . ASP A 1 80 ? -9.658 11.107 16.221 1.00 92.50 80 ASP A CA 1
ATOM 645 C C . ASP A 1 80 ? -9.271 10.264 14.994 1.00 92.50 80 ASP A C 1
ATOM 647 O O . ASP A 1 80 ? -10.127 9.859 14.207 1.00 92.50 80 ASP A O 1
ATOM 651 N N . PHE A 1 81 ? -7.975 10.016 14.784 1.00 94.88 81 PHE A N 1
ATOM 652 C CA . PHE A 1 81 ? -7.498 9.221 13.657 1.00 94.88 81 PHE A CA 1
ATOM 653 C C . PHE A 1 81 ? -7.116 7.811 14.114 1.00 94.88 81 PHE A C 1
ATOM 655 O O . PHE A 1 81 ? -6.196 7.646 14.912 1.00 94.88 81 PHE A O 1
ATOM 662 N N . GLN A 1 82 ? -7.808 6.798 13.587 1.00 92.62 82 GLN A N 1
ATOM 663 C CA . GLN A 1 82 ? -7.565 5.394 13.936 1.00 92.62 82 GLN A CA 1
ATOM 664 C C . GLN A 1 82 ? -6.682 4.687 12.908 1.00 92.62 82 GLN A C 1
ATOM 666 O O . GLN A 1 82 ? -5.618 4.194 13.263 1.00 92.62 82 GLN A O 1
ATOM 671 N N . ALA A 1 83 ? -7.103 4.655 11.647 1.00 96.06 83 ALA A N 1
ATOM 672 C CA . ALA A 1 83 ? -6.370 4.042 10.546 1.00 96.06 83 ALA A CA 1
ATOM 673 C C . ALA A 1 83 ? -6.850 4.626 9.212 1.00 96.06 83 ALA A C 1
ATOM 675 O O . ALA A 1 83 ? -7.885 5.302 9.150 1.00 96.06 83 ALA A O 1
ATOM 676 N N . PHE A 1 84 ? -6.105 4.375 8.138 1.00 97.75 84 PHE A N 1
ATOM 677 C CA . PHE A 1 84 ? -6.570 4.692 6.797 1.00 97.75 84 PHE A CA 1
ATOM 678 C C . PHE A 1 84 ? -7.612 3.693 6.317 1.00 97.75 84 PHE A C 1
ATOM 680 O O . PHE A 1 84 ? -7.392 2.482 6.312 1.00 97.75 84 PHE A O 1
ATOM 687 N N . ARG A 1 85 ? -8.702 4.230 5.766 1.00 97.44 85 ARG A N 1
ATOM 688 C CA . ARG A 1 85 ? -9.643 3.426 4.986 1.00 97.44 85 ARG A CA 1
ATOM 689 C C . ARG A 1 85 ? -8.994 2.947 3.697 1.00 97.44 85 ARG A C 1
ATOM 691 O O . ARG A 1 85 ? -8.138 3.643 3.146 1.00 97.44 85 ARG A O 1
ATOM 698 N N . TYR A 1 86 ? -9.469 1.829 3.147 1.00 96.81 86 TYR A N 1
ATOM 699 C CA . TYR A 1 86 ? -8.896 1.214 1.938 1.00 96.81 86 TYR A CA 1
ATOM 700 C C . TYR A 1 86 ? -8.662 2.207 0.780 1.00 96.81 86 TYR A C 1
ATOM 702 O O . TYR A 1 86 ? -7.640 2.142 0.104 1.00 96.81 86 TYR A O 1
ATOM 710 N N . PHE A 1 87 ? -9.566 3.170 0.558 1.00 95.38 87 PHE A N 1
ATOM 711 C CA . PHE A 1 87 ? -9.416 4.167 -0.508 1.00 95.38 87 PHE A CA 1
ATOM 712 C C . PHE A 1 87 ? -8.361 5.239 -0.191 1.00 95.38 87 PHE A C 1
ATOM 714 O O . PHE A 1 87 ? -7.695 5.724 -1.103 1.00 95.38 87 PHE A O 1
ATOM 721 N N . GLN A 1 88 ? -8.187 5.600 1.085 1.00 97.00 88 GLN A N 1
ATOM 722 C CA . GLN A 1 88 ? -7.138 6.525 1.532 1.00 97.00 88 GLN A CA 1
ATOM 723 C C . GLN A 1 88 ? -5.772 5.849 1.433 1.00 97.00 88 GLN A C 1
ATOM 725 O O . GLN A 1 88 ? -4.828 6.434 0.907 1.00 97.00 88 GLN A O 1
ATOM 730 N N . TYR A 1 89 ? -5.701 4.591 1.869 1.00 97.94 89 TYR A N 1
ATOM 731 C CA . TYR A 1 89 ? -4.525 3.749 1.716 1.00 97.94 89 TYR A CA 1
ATOM 732 C C . TYR A 1 89 ? -4.131 3.603 0.239 1.00 97.94 89 TYR A C 1
ATOM 734 O O . TYR A 1 89 ? -2.979 3.852 -0.099 1.00 97.94 89 TYR A O 1
ATOM 742 N N . LEU A 1 90 ? -5.078 3.291 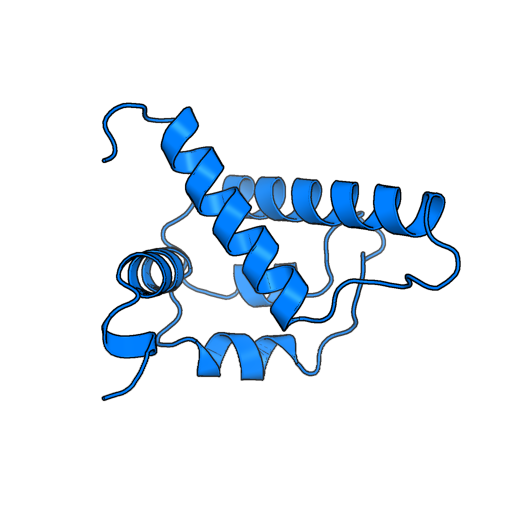-0.659 1.00 96.88 90 LEU A N 1
ATOM 743 C CA . LEU A 1 90 ? -4.805 3.185 -2.098 1.00 96.88 90 LEU A CA 1
ATOM 744 C C . LEU A 1 90 ? -4.263 4.492 -2.686 1.00 96.88 90 LEU A C 1
ATOM 746 O O . LEU A 1 90 ? -3.311 4.454 -3.459 1.00 96.88 90 LEU A O 1
ATOM 750 N N . ALA A 1 91 ? -4.828 5.641 -2.307 1.00 96.00 91 ALA A N 1
ATOM 751 C CA . ALA A 1 91 ? -4.344 6.937 -2.778 1.00 96.00 91 ALA A CA 1
ATOM 752 C C . ALA A 1 91 ? -2.883 7.192 -2.364 1.00 96.00 91 ALA A C 1
ATOM 754 O O . ALA A 1 91 ? -2.064 7.608 -3.188 1.00 96.00 91 ALA A O 1
ATOM 755 N N . LEU A 1 92 ? -2.540 6.897 -1.107 1.00 97.62 92 LEU A N 1
ATOM 756 C CA . LEU A 1 92 ? -1.174 7.032 -0.599 1.00 97.62 92 LEU A CA 1
ATOM 757 C C . LEU A 1 92 ? -0.229 6.017 -1.240 1.00 97.62 92 LEU A C 1
ATOM 759 O O . LEU A 1 92 ? 0.851 6.393 -1.679 1.00 97.62 92 LEU A O 1
ATOM 763 N N . LEU A 1 93 ? -0.647 4.760 -1.375 1.00 97.56 93 LEU A N 1
ATOM 764 C CA . LEU A 1 93 ? 0.153 3.720 -2.013 1.00 97.56 93 LEU A CA 1
ATOM 765 C C . LEU A 1 93 ? 0.462 4.067 -3.474 1.00 97.56 93 LEU A C 1
ATOM 767 O O . LEU A 1 93 ? 1.598 3.926 -3.915 1.00 97.56 93 LEU A O 1
ATOM 771 N N . PHE A 1 94 ? -0.530 4.552 -4.223 1.00 95.81 94 PHE A N 1
ATOM 772 C CA . PHE A 1 94 ? -0.347 4.992 -5.608 1.00 95.81 94 PHE A CA 1
ATOM 773 C C . PHE A 1 94 ? 0.656 6.145 -5.685 1.00 95.81 94 PHE A C 1
ATOM 775 O O . PHE A 1 94 ? 1.527 6.154 -6.555 1.00 95.81 94 PHE A O 1
ATOM 782 N N . THR A 1 95 ? 0.568 7.080 -4.739 1.00 95.00 95 THR A N 1
ATOM 783 C CA . THR A 1 95 ? 1.505 8.200 -4.624 1.00 95.00 95 THR A CA 1
ATOM 784 C C . THR A 1 95 ? 2.921 7.702 -4.335 1.00 95.00 95 THR A C 1
ATOM 786 O O . THR A 1 95 ? 3.855 8.098 -5.022 1.00 95.00 95 THR A O 1
ATOM 789 N N . GLU A 1 96 ? 3.087 6.778 -3.390 1.00 95.25 96 GLU A N 1
ATOM 790 C CA . GLU A 1 96 ? 4.380 6.179 -3.042 1.00 95.25 96 GLU A CA 1
ATOM 791 C C . GLU A 1 96 ? 5.007 5.397 -4.201 1.00 95.25 96 GLU A C 1
ATOM 793 O O . GLU A 1 96 ? 6.205 5.524 -4.450 1.00 95.25 96 GLU A O 1
ATOM 798 N N . ILE A 1 97 ? 4.208 4.635 -4.954 1.00 93.94 97 ILE A N 1
ATOM 799 C CA . ILE A 1 97 ? 4.670 3.922 -6.154 1.00 93.94 97 ILE A CA 1
ATOM 800 C C . ILE A 1 97 ? 5.141 4.912 -7.221 1.00 93.94 97 ILE A C 1
ATOM 802 O O . ILE A 1 97 ? 6.185 4.697 -7.840 1.00 93.94 97 ILE A O 1
ATOM 806 N N . TYR A 1 98 ? 4.376 5.982 -7.446 1.00 92.12 98 TYR A N 1
ATOM 807 C CA . TYR A 1 98 ? 4.733 7.018 -8.409 1.00 92.12 98 TYR A CA 1
ATOM 808 C C . TYR A 1 98 ? 6.026 7.735 -8.010 1.00 92.12 98 TYR A C 1
ATOM 810 O O . TYR A 1 98 ? 6.944 7.827 -8.822 1.00 92.12 98 TYR A O 1
ATOM 818 N N . LEU A 1 99 ? 6.124 8.185 -6.755 1.00 91.38 99 LEU A N 1
ATOM 819 C CA . LEU A 1 99 ? 7.298 8.892 -6.250 1.00 91.38 99 LEU A CA 1
ATOM 820 C C . LEU A 1 99 ? 8.545 8.011 -6.276 1.00 91.38 99 LEU A C 1
ATOM 822 O O . LEU A 1 99 ? 9.566 8.471 -6.771 1.00 91.38 99 LEU A O 1
ATOM 826 N N . SER A 1 100 ? 8.459 6.749 -5.835 1.00 89.75 100 SER A N 1
ATOM 827 C CA . SER A 1 100 ? 9.592 5.819 -5.928 1.00 89.75 100 SER A CA 1
ATOM 828 C C . SER A 1 100 ? 10.094 5.681 -7.358 1.00 89.75 100 SER A C 1
ATOM 830 O O . SER A 1 100 ? 11.290 5.745 -7.592 1.00 89.75 100 SER A O 1
ATOM 832 N N . ARG A 1 101 ? 9.197 5.563 -8.340 1.00 86.00 101 ARG A N 1
ATOM 833 C CA . ARG A 1 101 ? 9.612 5.473 -9.745 1.00 86.00 101 ARG A CA 1
ATOM 834 C C . ARG A 1 101 ? 10.259 6.747 -10.268 1.00 86.00 101 ARG A C 1
ATOM 836 O O . ARG A 1 101 ? 11.239 6.652 -10.992 1.00 86.00 101 ARG A O 1
ATOM 843 N N . LEU A 1 102 ? 9.722 7.904 -9.893 1.00 85.31 102 LEU A N 1
ATOM 844 C CA . LEU A 1 102 ? 10.283 9.197 -10.274 1.00 85.31 102 LEU A CA 1
ATOM 845 C C . LEU A 1 102 ? 11.690 9.408 -9.691 1.00 85.31 102 LEU A C 1
ATOM 847 O O . LEU A 1 102 ? 12.528 10.038 -10.326 1.00 85.31 102 LEU A O 1
ATOM 851 N N . THR A 1 103 ? 11.950 8.904 -8.481 1.00 82.31 103 THR A N 1
ATOM 852 C CA . THR A 1 103 ? 13.250 9.061 -7.813 1.00 82.31 103 THR A CA 1
ATOM 853 C C . THR A 1 103 ? 14.260 7.979 -8.177 1.00 82.31 103 THR A C 1
ATOM 855 O O . THR A 1 103 ? 15.452 8.271 -8.224 1.00 82.31 103 THR A O 1
ATOM 858 N N . ASP A 1 104 ? 13.802 6.750 -8.421 1.00 74.12 104 ASP A N 1
ATOM 859 C CA . ASP A 1 104 ? 14.669 5.613 -8.750 1.00 74.12 104 ASP A CA 1
ATOM 860 C C . ASP A 1 104 ? 15.114 5.646 -10.225 1.00 74.12 104 ASP A C 1
ATOM 862 O O . ASP A 1 104 ? 16.172 5.111 -10.554 1.00 74.12 104 ASP A O 1
ATOM 866 N N . ASP A 1 105 ? 14.343 6.299 -11.106 1.00 62.81 105 ASP A N 1
ATOM 867 C CA . ASP A 1 105 ? 14.706 6.554 -12.502 1.00 62.81 105 ASP A CA 1
ATOM 868 C C . ASP A 1 105 ? 14.256 7.968 -12.937 1.00 62.81 105 ASP A C 1
ATOM 870 O O . ASP A 1 105 ? 13.103 8.173 -13.329 1.00 62.81 105 ASP A O 1
ATOM 874 N N . PRO A 1 106 ? 15.162 8.965 -12.895 1.00 55.03 106 PRO A N 1
ATOM 875 C CA . PRO A 1 106 ? 14.851 10.348 -13.259 1.00 55.03 106 PRO A CA 1
ATOM 876 C C . PRO A 1 106 ? 14.391 10.545 -14.712 1.00 55.03 106 PRO A C 1
ATOM 878 O O . PRO A 1 106 ? 13.890 11.619 -15.032 1.00 55.03 106 PRO A O 1
ATOM 881 N N . ASN A 1 107 ? 14.572 9.547 -15.589 1.00 53.47 107 ASN A N 1
ATOM 882 C CA . ASN A 1 107 ? 14.205 9.610 -17.007 1.00 53.47 107 ASN A CA 1
ATOM 883 C C . ASN A 1 107 ? 12.910 8.842 -17.330 1.00 53.47 107 ASN A C 1
ATOM 885 O O . ASN A 1 107 ? 12.596 8.641 -18.504 1.00 53.47 107 ASN A O 1
ATOM 889 N N . LEU A 1 108 ? 12.166 8.371 -16.320 1.00 55.81 108 LEU A N 1
ATOM 890 C CA . LEU A 1 108 ? 10.974 7.541 -16.533 1.00 55.81 108 LEU A CA 1
ATOM 891 C C . LEU A 1 108 ? 9.749 8.321 -17.064 1.00 55.81 108 LEU A C 1
ATOM 893 O O . LEU A 1 108 ? 8.728 7.695 -17.368 1.00 55.81 108 LEU A O 1
ATOM 897 N N . PHE A 1 109 ? 9.840 9.654 -17.168 1.00 49.81 109 PHE A N 1
ATOM 898 C CA . PHE A 1 109 ? 8.784 10.559 -17.638 1.00 49.81 109 PHE A CA 1
ATOM 899 C C . PHE A 1 109 ? 9.311 11.611 -18.613 1.00 49.81 109 PHE A C 1
ATOM 901 O O . PHE A 1 109 ? 10.370 12.208 -18.321 1.00 49.81 109 PHE A O 1
#

Solvent-accessible surface area (backbone atoms only — not comparable to full-atom values): 6366 Å² total; per-residue (Å²): 139,62,72,77,81,72,38,61,68,58,55,51,51,34,52,38,44,42,42,93,50,70,64,58,55,47,66,66,35,64,84,49,66,69,39,65,46,100,86,52,38,40,54,53,49,65,62,54,69,71,34,72,38,74,55,58,68,68,59,53,53,50,36,42,38,52,49,43,54,50,47,52,53,44,41,76,72,35,95,90,47,84,59,52,51,57,71,57,44,49,54,48,43,53,48,41,54,50,51,51,48,52,71,76,36,78,76,79,116

Secondary structure (DSSP, 8-state):
--GGGT-HHHHHHHHHHT-S-HHHHHHHHTTSPPSB-TTSSBHHHHHHHTS--SS-HHHHHHHHHHHHHHHHHHHHH-TT-----HHHHHHHHHHHHHHHHHHH-TT--

Mean predicted aligned error: 4.8 Å

Sequence (109 aa):
MRLEEHLILNRYILHLLGARDFEELKAMLRPLQEGPDSSGQSYFLGALLGLKAKIPQDALKACDRRVMAYEDRLRKTRKDFQAFRYFQYLALLFTEIYLSRLTDDPNLF

Radius of gyration: 14.1 Å; Cα contacts (8 Å, |Δi|>4): 100; chains: 1; bounding box: 32×25×38 Å

pLDDT: mean 90.41, std 11.67, range [49.81, 98.25]